Protein AF-A0A7V9ASL1-F1 (afdb_monomer_lite)

Foldseek 3Di:
DDDPVNVVVVVVVVVVVVVVVVVVVVVVVVLVCVCVVVVPVPLVPRPPNPPPPQQCVVPDDDNVVVPDDRDPD

Sequence (73 aa):
VPARRDWSRLSRKWTTRIDERIAELERLKAGLTECIGCGCLSLDRCRLSNPNDRAARLGPGPRYWVGDRPLGG

pLDDT: mean 80.22, std 12.94, range [52.31, 97.81]

Structure (mmCIF, N/CA/C/O backbone):
data_AF-A0A7V9ASL1-F1
#
_entry.id   AF-A0A7V9ASL1-F1
#
loop_
_atom_site.group_PDB
_atom_site.id
_atom_site.type_symbol
_atom_site.label_atom_id
_atom_site.label_alt_id
_atom_site.label_comp_id
_atom_site.label_asym_id
_atom_site.label_entity_id
_atom_site.label_seq_id
_atom_site.pdbx_PDB_ins_code
_atom_site.Cartn_x
_atom_site.Cartn_y
_atom_site.Cartn_z
_atom_site.occupancy
_atom_site.B_iso_or_equiv
_atom_site.auth_seq_id
_atom_site.auth_comp_id
_atom_site.auth_asym_id
_atom_site.auth_atom_id
_atom_site.pdbx_PDB_model_num
ATOM 1 N N . VAL A 1 1 ? 4.898 -4.434 -39.001 1.00 73.12 1 VAL A N 1
ATOM 2 C CA . VAL A 1 1 ? 5.346 -5.198 -37.808 1.00 73.12 1 VAL A CA 1
ATOM 3 C C . VAL A 1 1 ? 5.984 -4.214 -36.832 1.00 73.12 1 VAL A C 1
ATOM 5 O O . VAL A 1 1 ? 6.764 -3.401 -37.318 1.00 73.12 1 VAL A O 1
ATOM 8 N N . PRO A 1 2 ? 5.645 -4.210 -35.526 1.00 68.38 2 PRO A N 1
ATOM 9 C CA . PRO A 1 2 ? 6.227 -3.265 -34.569 1.00 68.38 2 PRO A CA 1
ATOM 10 C C . PRO A 1 2 ? 7.731 -3.507 -34.408 1.00 68.38 2 PRO A C 1
ATOM 12 O O . PRO A 1 2 ? 8.165 -4.653 -34.267 1.00 68.38 2 PRO A O 1
ATOM 15 N N . ALA A 1 3 ? 8.525 -2.440 -34.414 1.00 82.56 3 ALA A N 1
ATOM 16 C CA . ALA A 1 3 ? 9.966 -2.521 -34.205 1.00 82.56 3 ALA A CA 1
ATOM 17 C C . ALA A 1 3 ? 10.301 -2.551 -32.703 1.00 82.56 3 ALA A C 1
ATOM 19 O O . ALA A 1 3 ? 9.479 -2.200 -31.855 1.00 82.56 3 ALA A O 1
ATOM 20 N N . ARG A 1 4 ? 11.544 -2.908 -32.336 1.00 79.88 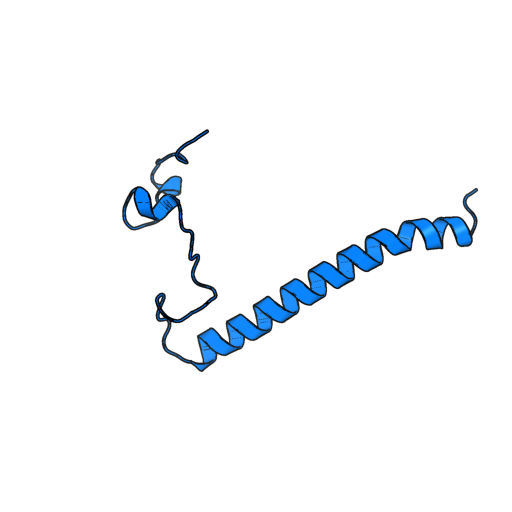4 ARG A N 1
ATOM 21 C CA . ARG A 1 4 ? 11.997 -2.915 -30.924 1.00 79.88 4 ARG A CA 1
ATOM 22 C C . ARG A 1 4 ? 11.696 -1.599 -30.198 1.00 79.88 4 ARG A C 1
ATOM 24 O O . ARG A 1 4 ? 11.315 -1.613 -29.035 1.00 79.88 4 ARG A O 1
ATOM 31 N N . ARG A 1 5 ? 11.819 -0.468 -30.899 1.00 80.31 5 ARG A N 1
ATOM 32 C CA . ARG A 1 5 ? 11.562 0.874 -30.357 1.00 80.31 5 ARG A CA 1
ATOM 33 C C . ARG A 1 5 ? 10.090 1.100 -29.984 1.00 80.31 5 ARG A C 1
ATOM 35 O O . ARG A 1 5 ? 9.828 1.819 -29.019 1.00 80.31 5 ARG A O 1
ATOM 42 N N . ASP A 1 6 ? 9.160 0.463 -30.694 1.00 81.56 6 ASP A N 1
ATOM 43 C CA . ASP A 1 6 ? 7.724 0.523 -30.403 1.00 81.56 6 ASP A CA 1
ATOM 44 C C . ASP A 1 6 ? 7.401 -0.293 -29.150 1.00 81.56 6 ASP A C 1
ATOM 46 O O . ASP A 1 6 ? 6.750 0.209 -28.232 1.00 81.56 6 ASP A O 1
ATOM 50 N N . TRP A 1 7 ? 7.969 -1.497 -29.042 1.00 83.56 7 TRP A N 1
ATOM 51 C CA . TRP A 1 7 ? 7.871 -2.328 -27.839 1.00 83.56 7 TRP A CA 1
ATOM 52 C C . TRP A 1 7 ? 8.465 -1.645 -26.609 1.00 83.56 7 TRP A C 1
ATOM 54 O O . TRP A 1 7 ? 7.816 -1.610 -25.567 1.00 83.56 7 TRP A O 1
ATOM 64 N N . SER A 1 8 ? 9.640 -1.018 -26.734 1.00 81.38 8 SER A N 1
ATOM 65 C CA . SER A 1 8 ? 10.236 -0.243 -25.640 1.00 81.38 8 SER A CA 1
ATOM 66 C C . SER A 1 8 ? 9.373 0.951 -25.226 1.00 81.38 8 SER A C 1
ATOM 68 O O . SER A 1 8 ? 9.405 1.359 -24.070 1.00 81.38 8 SER A O 1
ATOM 70 N N . ARG A 1 9 ? 8.615 1.559 -26.148 1.00 82.62 9 ARG A N 1
ATOM 71 C CA . ARG A 1 9 ? 7.715 2.676 -25.821 1.00 82.62 9 ARG A CA 1
ATOM 72 C C . ARG A 1 9 ? 6.473 2.211 -25.078 1.00 82.62 9 ARG A C 1
ATOM 74 O O . ARG A 1 9 ? 6.064 2.888 -24.139 1.00 82.62 9 ARG A O 1
ATOM 81 N N . LEU A 1 10 ? 5.908 1.080 -25.484 1.00 81.94 10 LEU A N 1
ATOM 82 C CA . LEU A 1 10 ? 4.735 0.492 -24.844 1.00 81.94 10 LEU A CA 1
ATOM 83 C C . LEU A 1 10 ? 5.068 -0.065 -23.455 1.00 81.94 10 LEU A C 1
ATOM 85 O O . LEU A 1 10 ? 4.327 0.191 -22.507 1.00 81.94 10 LEU A O 1
ATOM 89 N N . SER A 1 11 ? 6.210 -0.743 -23.308 1.00 88.19 11 SER A N 1
ATOM 90 C CA . SER A 1 11 ? 6.604 -1.352 -22.036 1.00 88.19 11 SER A CA 1
ATOM 91 C C . SER A 1 11 ? 6.901 -0.326 -20.944 1.00 88.19 11 SER A C 1
ATOM 93 O O . SER A 1 11 ? 6.545 -0.568 -19.796 1.00 88.19 11 SER A O 1
ATOM 95 N N . ARG A 1 12 ? 7.451 0.851 -21.286 1.00 90.44 12 ARG A N 1
ATOM 96 C CA . ARG A 1 12 ? 7.779 1.918 -20.317 1.00 90.44 12 ARG A CA 1
ATOM 97 C C . ARG A 1 12 ? 6.617 2.285 -19.394 1.00 90.44 12 ARG A C 1
ATOM 99 O O . ARG A 1 12 ? 6.811 2.391 -18.191 1.00 90.44 12 ARG A O 1
ATOM 106 N N . LYS A 1 13 ? 5.406 2.446 -19.940 1.00 89.31 13 LYS A N 1
ATOM 107 C CA . LYS A 1 13 ? 4.226 2.806 -19.138 1.00 89.31 13 LYS A CA 1
ATOM 108 C C . LYS A 1 13 ? 3.843 1.696 -18.155 1.00 89.31 13 LYS A C 1
ATOM 110 O O . LYS A 1 13 ? 3.418 1.983 -17.040 1.00 89.31 13 LYS A O 1
ATOM 115 N N . TRP A 1 14 ? 3.968 0.436 -18.569 1.00 91.56 14 TRP A N 1
ATOM 116 C CA . TRP A 1 14 ? 3.694 -0.700 -17.692 1.00 91.56 14 TRP A CA 1
ATOM 117 C C . TRP A 1 14 ? 4.765 -0.859 -16.623 1.00 91.56 14 TRP A C 1
ATOM 119 O O . TRP A 1 14 ? 4.404 -1.080 -15.474 1.00 91.56 14 TRP A O 1
ATOM 129 N N . THR A 1 15 ? 6.039 -0.669 -16.969 1.00 94.50 15 THR A N 1
ATOM 130 C CA . THR A 1 15 ? 7.145 -0.662 -16.005 1.00 94.50 15 THR A CA 1
ATOM 131 C C . THR A 1 15 ? 6.901 0.365 -14.905 1.00 94.50 15 THR A C 1
ATOM 133 O O . THR A 1 15 ? 6.842 -0.022 -13.746 1.00 94.50 15 THR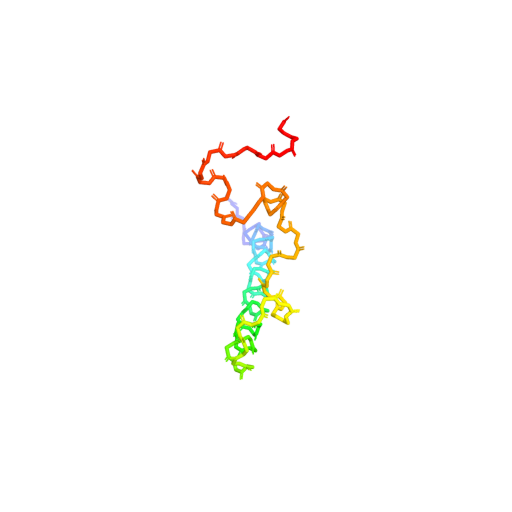 A O 1
ATOM 136 N N . THR A 1 16 ? 6.602 1.623 -15.251 1.00 95.50 16 THR A N 1
ATOM 137 C CA . THR A 1 16 ? 6.296 2.658 -14.247 1.00 95.50 16 THR A CA 1
ATOM 138 C C . THR A 1 16 ? 5.150 2.251 -13.318 1.00 95.50 16 THR A C 1
ATOM 140 O O . THR A 1 16 ? 5.266 2.378 -12.105 1.00 95.50 16 THR A O 1
ATOM 143 N N . ARG A 1 17 ? 4.061 1.695 -13.862 1.00 95.50 17 ARG A N 1
ATOM 144 C CA . ARG A 1 17 ? 2.923 1.240 -13.047 1.00 95.50 17 ARG A CA 1
ATOM 145 C C . ARG A 1 17 ? 3.281 0.061 -12.132 1.00 95.50 17 ARG A C 1
ATOM 147 O O . ARG A 1 17 ? 2.735 -0.052 -11.036 1.00 95.50 17 ARG A O 1
ATOM 154 N N . ILE A 1 18 ? 4.142 -0.844 -12.593 1.00 96.75 18 ILE A N 1
ATOM 155 C CA . ILE A 1 18 ? 4.632 -1.969 -11.789 1.00 96.75 18 ILE A CA 1
ATOM 156 C C . ILE A 1 18 ? 5.481 -1.435 -10.634 1.00 96.75 18 ILE A C 1
ATOM 158 O O . ILE A 1 18 ? 5.233 -1.816 -9.492 1.00 96.75 18 ILE A O 1
ATOM 162 N N . ASP A 1 19 ? 6.399 -0.510 -10.909 1.00 97.81 19 ASP A N 1
ATOM 163 C CA . ASP A 1 19 ? 7.271 0.093 -9.898 1.00 97.81 19 ASP A CA 1
ATOM 164 C C . ASP A 1 19 ? 6.460 0.847 -8.832 1.00 97.81 19 ASP A C 1
ATOM 166 O O . ASP A 1 19 ? 6.688 0.678 -7.633 1.00 97.81 19 ASP A O 1
ATOM 170 N N . GLU A 1 20 ? 5.442 1.609 -9.244 1.00 97.44 20 GLU A N 1
ATOM 171 C CA . GLU A 1 20 ? 4.507 2.278 -8.328 1.00 97.44 20 GLU A CA 1
ATOM 172 C C . GLU A 1 20 ? 3.805 1.281 -7.397 1.00 97.44 20 GLU A C 1
ATOM 174 O O . GLU A 1 20 ? 3.693 1.519 -6.188 1.00 97.44 20 GLU A O 1
ATOM 179 N N . ARG A 1 21 ? 3.355 0.145 -7.945 1.00 97.50 21 ARG A N 1
ATOM 180 C CA . ARG A 1 21 ? 2.660 -0.885 -7.168 1.00 97.50 21 ARG A CA 1
ATOM 181 C C . ARG A 1 21 ? 3.600 -1.620 -6.217 1.00 97.50 21 ARG A C 1
ATOM 183 O O . ARG A 1 21 ? 3.195 -1.915 -5.095 1.00 97.50 21 ARG A O 1
ATOM 190 N N . ILE A 1 22 ? 4.834 -1.895 -6.633 1.00 97.81 22 ILE A N 1
ATOM 191 C CA . ILE A 1 22 ? 5.864 -2.477 -5.762 1.00 97.81 22 ILE A CA 1
ATOM 192 C C . ILE A 1 22 ? 6.122 -1.540 -4.584 1.00 97.81 22 ILE A C 1
ATOM 194 O O . ILE A 1 22 ? 6.005 -1.969 -3.438 1.00 97.81 22 ILE A O 1
ATOM 198 N N . ALA A 1 23 ? 6.355 -0.252 -4.847 1.00 96.75 23 ALA A N 1
ATOM 199 C CA . ALA A 1 23 ? 6.619 0.726 -3.797 1.00 96.75 23 ALA A CA 1
ATOM 200 C C . ALA A 1 23 ? 5.451 0.845 -2.798 1.00 96.75 23 ALA A C 1
ATOM 202 O O . ALA A 1 23 ? 5.657 1.039 -1.600 1.00 96.75 23 ALA A O 1
ATOM 203 N N . GLU A 1 24 ? 4.206 0.729 -3.266 1.00 94.38 24 GLU A N 1
ATOM 204 C CA . GLU A 1 24 ? 3.028 0.685 -2.394 1.00 94.38 24 GLU A CA 1
ATOM 205 C C . GLU A 1 24 ? 3.007 -0.561 -1.501 1.00 94.38 24 GLU A C 1
ATOM 207 O O . GLU A 1 24 ? 2.789 -0.450 -0.292 1.00 94.38 24 GLU A O 1
ATOM 212 N N . LEU A 1 25 ? 3.275 -1.736 -2.074 1.00 95.62 25 LEU A N 1
ATOM 213 C CA . LEU A 1 25 ? 3.315 -2.996 -1.333 1.00 95.62 25 LEU A CA 1
ATOM 214 C C . LEU A 1 25 ? 4.465 -3.034 -0.320 1.00 95.62 25 LEU A C 1
ATOM 216 O O . LEU A 1 25 ? 4.290 -3.555 0.780 1.00 95.62 25 LEU A O 1
ATOM 220 N N . GLU A 1 26 ? 5.616 -2.449 -0.644 1.00 95.12 26 GLU A N 1
ATOM 221 C CA . GLU A 1 26 ? 6.746 -2.320 0.280 1.00 95.12 26 GLU A CA 1
ATOM 222 C C . GLU A 1 26 ? 6.404 -1.431 1.478 1.00 95.12 26 GLU A C 1
ATOM 224 O O . GLU A 1 26 ? 6.662 -1.817 2.621 1.00 95.12 26 GLU A O 1
ATOM 229 N N . ARG A 1 27 ? 5.747 -0.285 1.244 1.00 87.81 27 ARG A N 1
ATOM 230 C CA . ARG A 1 27 ? 5.248 0.576 2.331 1.00 87.81 27 ARG A CA 1
ATOM 231 C C . ARG A 1 27 ? 4.242 -0.158 3.215 1.00 87.81 27 ARG A C 1
ATOM 233 O O . ARG A 1 27 ? 4.326 -0.062 4.438 1.00 87.81 27 ARG A O 1
ATOM 240 N N . LEU A 1 28 ? 3.320 -0.911 2.612 1.00 86.31 28 LEU A N 1
ATOM 241 C CA . LEU A 1 28 ? 2.344 -1.711 3.352 1.00 86.31 28 LEU A CA 1
ATOM 242 C C . LEU A 1 28 ? 3.031 -2.784 4.206 1.00 86.31 28 LEU A C 1
ATOM 244 O O . LEU A 1 28 ? 2.711 -2.928 5.383 1.00 86.31 28 LEU A O 1
ATOM 248 N N . LYS A 1 29 ? 4.002 -3.504 3.635 1.00 86.62 29 LYS A N 1
ATOM 249 C CA . LYS A 1 29 ? 4.784 -4.521 4.347 1.00 86.62 29 LYS A CA 1
ATOM 250 C C . LYS A 1 29 ? 5.518 -3.923 5.548 1.00 86.62 29 LYS A C 1
ATOM 252 O O . LYS A 1 29 ? 5.450 -4.496 6.631 1.00 86.62 29 LYS A O 1
ATOM 257 N N . ALA A 1 30 ? 6.174 -2.775 5.376 1.00 84.06 30 ALA A N 1
ATOM 258 C CA . ALA A 1 30 ? 6.859 -2.087 6.470 1.00 84.06 30 ALA A CA 1
ATOM 259 C C . ALA A 1 30 ? 5.884 -1.687 7.593 1.00 84.06 30 ALA A C 1
ATOM 261 O O . ALA A 1 30 ? 6.148 -1.972 8.761 1.00 84.06 30 ALA A O 1
ATOM 262 N N . GLY A 1 31 ? 4.726 -1.117 7.238 1.00 78.19 31 GLY A N 1
ATOM 263 C CA . GLY A 1 31 ? 3.687 -0.756 8.207 1.00 78.19 31 GLY A CA 1
ATOM 264 C C . GLY A 1 31 ? 3.090 -1.959 8.947 1.00 78.19 31 GLY A C 1
ATOM 265 O O . GLY A 1 31 ? 2.807 -1.868 10.139 1.00 78.19 31 GLY A O 1
ATOM 266 N N . LEU A 1 32 ? 2.941 -3.111 8.281 1.00 79.06 32 LEU A N 1
ATOM 267 C CA . LEU A 1 32 ? 2.499 -4.353 8.926 1.00 79.06 32 LEU A CA 1
ATOM 268 C C . LEU A 1 32 ? 3.521 -4.855 9.950 1.00 79.06 32 LEU A C 1
ATOM 270 O O . LEU A 1 32 ? 3.134 -5.211 11.062 1.00 79.06 32 LEU A O 1
ATOM 274 N N . THR A 1 33 ? 4.813 -4.851 9.609 1.00 73.62 33 THR A N 1
ATOM 275 C CA . THR A 1 33 ? 5.881 -5.229 10.547 1.00 73.62 33 THR A CA 1
ATOM 276 C C . THR A 1 33 ? 5.887 -4.324 11.778 1.00 73.62 33 THR A C 1
ATOM 278 O O . THR A 1 33 ? 6.029 -4.822 12.892 1.00 73.62 33 THR A O 1
ATOM 281 N N . GLU A 1 34 ? 5.679 -3.018 11.603 1.00 70.00 34 GLU A N 1
ATOM 282 C CA . GLU A 1 34 ? 5.567 -2.067 12.714 1.00 70.00 34 GLU A CA 1
ATOM 283 C C . GLU A 1 34 ? 4.329 -2.342 13.587 1.00 70.00 34 GLU A C 1
ATOM 285 O O . GLU A 1 34 ? 4.459 -2.439 14.807 1.00 70.00 34 GLU A O 1
ATOM 290 N N . CYS A 1 35 ? 3.142 -2.540 12.995 1.00 67.31 35 CYS A N 1
ATOM 291 C CA . CYS A 1 35 ? 1.924 -2.813 13.772 1.00 67.31 35 CYS A CA 1
ATOM 292 C C . CYS A 1 35 ? 1.981 -4.164 14.513 1.00 67.31 35 CYS A C 1
ATOM 294 O O . CYS A 1 35 ? 1.461 -4.259 15.626 1.00 67.31 35 CYS A O 1
ATOM 296 N N . ILE A 1 36 ? 2.628 -5.189 13.945 1.00 69.44 36 ILE A N 1
ATOM 297 C CA . ILE A 1 36 ? 2.851 -6.475 14.628 1.00 69.44 36 ILE A CA 1
ATOM 298 C C . ILE A 1 36 ? 3.912 -6.320 15.730 1.00 69.44 36 ILE A C 1
ATOM 300 O O . ILE A 1 36 ? 3.698 -6.776 16.851 1.00 69.44 36 ILE A O 1
ATOM 304 N N . GLY A 1 37 ? 5.033 -5.648 15.443 1.00 64.38 37 GLY A N 1
ATOM 305 C CA . GLY A 1 37 ? 6.161 -5.481 16.369 1.00 64.38 37 GLY A CA 1
ATOM 306 C C . GLY A 1 37 ? 5.881 -4.548 17.552 1.00 64.38 37 GLY A C 1
ATOM 307 O O . GLY A 1 37 ? 6.399 -4.770 18.642 1.00 64.38 37 GLY A O 1
ATOM 308 N N . CYS A 1 38 ? 5.020 -3.543 17.377 1.00 64.56 38 CYS A N 1
ATOM 309 C CA . CYS A 1 38 ? 4.527 -2.694 18.465 1.00 64.56 38 CYS A CA 1
ATOM 310 C C . CYS A 1 38 ? 3.630 -3.476 19.447 1.00 64.56 38 CYS A C 1
ATOM 312 O O . CYS A 1 38 ? 3.431 -3.039 20.579 1.00 64.56 38 CYS A O 1
ATOM 314 N N . GLY A 1 39 ? 3.071 -4.620 19.029 1.00 56.50 39 GLY A N 1
ATOM 315 C CA . GLY A 1 39 ? 2.296 -5.528 19.881 1.00 56.50 39 GLY A CA 1
ATOM 316 C C . GLY A 1 39 ? 0.985 -4.956 20.430 1.00 56.50 39 GLY A C 1
AT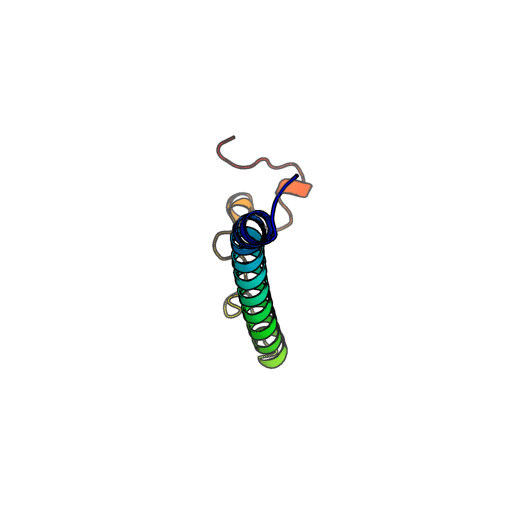OM 317 O O . GLY A 1 39 ? 0.266 -5.653 21.137 1.00 56.50 39 GLY A O 1
ATOM 318 N N . CYS A 1 40 ? 0.647 -3.702 20.121 1.00 60.44 40 CYS A N 1
ATOM 319 C CA . CYS A 1 40 ? -0.472 -3.028 20.761 1.00 60.44 40 CYS A CA 1
ATOM 320 C C . CYS A 1 40 ? -1.832 -3.391 20.151 1.00 60.44 40 CYS A C 1
ATOM 322 O O . CYS A 1 40 ? -2.830 -3.233 20.846 1.00 60.44 40 CYS A O 1
ATOM 324 N N . LEU A 1 41 ? -1.892 -3.827 18.875 1.00 54.50 41 LEU A N 1
ATOM 325 C CA . LEU A 1 41 ? -3.145 -4.039 18.109 1.00 54.50 41 LEU A CA 1
ATOM 326 C C . LEU A 1 41 ? -4.184 -2.917 18.338 1.00 54.50 41 LEU A C 1
ATOM 328 O O . LEU A 1 41 ? -5.395 -3.097 18.233 1.00 54.50 41 LEU A O 1
ATOM 332 N N . SER A 1 42 ? -3.673 -1.737 18.674 1.00 57.34 42 SER A N 1
ATOM 333 C CA . SER A 1 42 ? -4.403 -0.615 19.233 1.00 57.34 42 SER A CA 1
ATOM 334 C C . SER A 1 42 ? -4.841 0.200 18.023 1.00 57.34 42 SER A C 1
ATOM 336 O O . SER A 1 42 ? -4.005 0.796 17.336 1.00 57.34 42 SER A O 1
ATOM 338 N N . LEU A 1 43 ? -6.133 0.142 17.690 1.00 56.28 43 LEU A N 1
ATOM 339 C CA . LEU A 1 43 ? -6.722 0.794 16.508 1.00 56.28 43 LEU A CA 1
ATOM 340 C C . LEU A 1 43 ? -6.501 2.318 16.479 1.00 56.28 43 LEU A C 1
ATOM 342 O O . LEU A 1 43 ? -6.541 2.919 15.409 1.00 56.28 43 LEU A O 1
ATOM 346 N N . ASP A 1 44 ? -6.244 2.918 17.639 1.00 56.75 44 ASP A N 1
ATOM 347 C CA . ASP A 1 44 ? -5.856 4.313 17.874 1.00 56.75 44 ASP A CA 1
ATOM 348 C C . ASP A 1 44 ? -4.407 4.632 17.469 1.00 56.75 44 ASP A C 1
ATOM 350 O O . ASP A 1 44 ? -4.101 5.783 17.166 1.00 56.75 44 ASP A O 1
ATOM 354 N N . ARG A 1 45 ? -3.510 3.635 17.439 1.00 56.59 45 ARG A N 1
ATOM 355 C CA . ARG A 1 45 ? -2.076 3.824 17.140 1.00 56.59 45 ARG A CA 1
ATOM 356 C C . ARG A 1 45 ? -1.637 3.244 15.798 1.00 56.59 45 ARG A C 1
ATOM 358 O O . ARG A 1 45 ? -0.703 3.771 15.194 1.00 56.59 45 ARG A O 1
ATOM 365 N N . CYS A 1 46 ? -2.277 2.182 15.306 1.00 61.12 46 CYS A N 1
ATOM 366 C CA . CYS A 1 46 ? -1.875 1.568 14.039 1.00 61.12 46 CYS A CA 1
ATOM 367 C C . CYS A 1 46 ? -2.331 2.434 12.849 1.00 61.12 46 CYS A C 1
ATOM 369 O O . CYS A 1 46 ? -3.522 2.546 12.574 1.00 61.12 46 CYS A O 1
ATOM 371 N N . ARG A 1 47 ? -1.383 2.997 12.082 1.00 60.22 47 ARG A N 1
ATOM 372 C CA . ARG A 1 47 ? -1.656 3.771 10.844 1.00 60.22 47 ARG A CA 1
ATOM 373 C C . ARG A 1 47 ? -2.346 2.968 9.734 1.00 60.22 47 ARG A C 1
ATOM 375 O O . ARG A 1 47 ? -2.800 3.547 8.754 1.00 60.22 47 ARG A O 1
ATOM 382 N N . LEU A 1 48 ? -2.386 1.646 9.877 1.00 64.06 48 LEU A N 1
ATOM 383 C CA . LEU A 1 48 ? -3.106 0.716 9.004 1.00 64.06 48 LEU A CA 1
ATOM 384 C C . LEU A 1 48 ? -4.610 0.657 9.326 1.00 64.06 48 LEU A C 1
ATOM 386 O O . LEU A 1 48 ? -5.380 0.083 8.558 1.00 64.06 48 LEU A O 1
ATOM 390 N N . SER A 1 49 ? -5.026 1.241 10.454 1.00 66.62 49 SER A N 1
ATOM 391 C CA . SER A 1 49 ? -6.428 1.433 10.818 1.00 66.62 49 SER A CA 1
ATOM 392 C C . SER A 1 49 ? -7.099 2.320 9.775 1.00 66.62 49 SER A C 1
ATOM 394 O O . SER A 1 49 ? -6.545 3.357 9.431 1.00 66.62 49 SER A O 1
ATOM 396 N N . ASN A 1 50 ?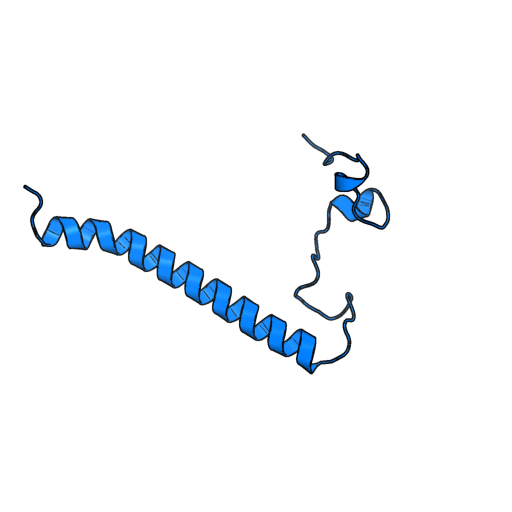 -8.257 1.897 9.258 1.00 72.06 50 ASN A N 1
ATOM 397 C CA . ASN A 1 50 ? -9.070 2.598 8.260 1.00 72.06 50 ASN A CA 1
ATOM 398 C C . ASN A 1 50 ? -9.570 3.937 8.841 1.00 72.06 50 ASN A C 1
ATOM 400 O O . ASN A 1 50 ? -10.653 3.977 9.428 1.00 72.06 50 ASN A O 1
ATOM 404 N N . PRO A 1 51 ? -8.818 5.048 8.708 1.00 70.69 51 PRO A N 1
ATOM 405 C CA . PRO A 1 51 ? -9.048 6.233 9.535 1.00 70.69 51 PRO A CA 1
ATOM 406 C C . PRO A 1 51 ? -10.280 7.015 9.068 1.00 70.69 51 PRO A C 1
ATOM 408 O O . PRO A 1 51 ? -10.813 7.853 9.784 1.00 70.69 51 PRO A O 1
ATOM 411 N N . ASN A 1 52 ? -10.747 6.713 7.857 1.00 77.06 52 ASN A N 1
ATOM 412 C CA . ASN A 1 52 ? -11.910 7.308 7.227 1.00 77.06 52 ASN A CA 1
ATOM 413 C C . ASN A 1 52 ? -13.017 6.268 7.059 1.00 77.06 52 ASN A C 1
ATOM 415 O O . ASN A 1 52 ? -13.694 6.269 6.026 1.00 77.06 52 ASN A O 1
ATOM 419 N N . ASP A 1 53 ? -13.182 5.365 8.031 1.00 82.06 53 ASP A N 1
ATOM 420 C CA . ASP A 1 53 ? -14.253 4.378 7.998 1.00 82.06 53 ASP A CA 1
ATOM 421 C C . ASP A 1 53 ? -15.625 5.068 7.958 1.00 82.06 53 ASP A C 1
ATOM 423 O O . ASP A 1 53 ? -16.217 5.456 8.965 1.00 82.06 53 ASP A O 1
ATOM 427 N N . ARG A 1 54 ? -16.145 5.236 6.740 1.00 87.06 54 ARG A N 1
ATOM 428 C CA . ARG A 1 54 ? -17.449 5.850 6.484 1.00 87.06 54 ARG A CA 1
ATOM 429 C C . ARG A 1 54 ? -18.583 4.987 7.023 1.00 87.06 54 ARG A C 1
ATOM 431 O O . ARG A 1 54 ? -19.637 5.537 7.340 1.00 87.06 54 ARG A O 1
ATOM 438 N N . ALA A 1 55 ? -18.370 3.674 7.096 1.00 87.81 55 ALA A N 1
ATOM 439 C CA . ALA A 1 55 ? -19.361 2.719 7.554 1.00 87.81 55 ALA A CA 1
ATOM 440 C C . ALA A 1 55 ? -19.560 2.835 9.070 1.00 87.81 55 ALA A C 1
ATOM 442 O O . ALA A 1 55 ? -20.691 2.729 9.527 1.00 87.81 55 ALA A O 1
ATOM 443 N N . ALA A 1 56 ? -18.515 3.184 9.830 1.00 86.38 56 ALA A N 1
ATOM 444 C CA . ALA A 1 56 ? -18.594 3.394 11.280 1.00 86.38 56 ALA A CA 1
ATOM 445 C C . ALA A 1 56 ? -19.641 4.444 11.705 1.00 86.38 56 ALA A C 1
ATOM 447 O O . ALA A 1 56 ? -20.177 4.372 12.810 1.00 86.38 56 ALA A O 1
ATOM 448 N N . ARG A 1 57 ? -20.009 5.385 10.819 1.00 88.81 57 ARG A N 1
ATOM 449 C CA . ARG A 1 57 ? -21.112 6.339 11.065 1.00 88.81 57 ARG A CA 1
ATOM 450 C C . ARG A 1 57 ? -22.474 5.669 11.248 1.00 88.81 57 ARG A C 1
ATOM 452 O O . ARG A 1 57 ? -23.382 6.291 11.784 1.00 88.81 57 ARG A O 1
ATOM 459 N N . LEU A 1 58 ? -22.623 4.437 10.776 1.00 89.25 58 LEU A N 1
ATOM 460 C CA . LEU A 1 58 ? -23.852 3.651 10.854 1.00 89.25 58 LEU A CA 1
ATOM 461 C C . LEU A 1 58 ? -23.867 2.735 12.094 1.00 89.25 58 LEU A C 1
ATOM 463 O O . LEU A 1 58 ? -24.836 2.019 12.324 1.00 89.25 58 LEU A O 1
ATOM 467 N N . GLY A 1 59 ? -22.810 2.773 12.910 1.00 88.25 59 GLY A N 1
ATOM 468 C CA . GLY A 1 59 ? -22.663 1.998 14.138 1.00 88.25 59 GLY A CA 1
ATOM 469 C C . GLY A 1 59 ? -21.455 1.055 14.103 1.00 88.25 59 GLY A C 1
ATOM 470 O O . GLY A 1 59 ? -20.727 1.001 13.110 1.00 88.25 59 GLY A O 1
ATOM 471 N N . PRO A 1 60 ? -21.229 0.286 15.181 1.00 86.31 60 PRO A N 1
ATOM 472 C CA . PRO A 1 60 ? -20.152 -0.697 15.233 1.00 86.31 60 PRO A CA 1
ATOM 473 C C . PRO A 1 60 ? -20.443 -1.914 14.336 1.00 86.31 60 PRO A C 1
ATOM 475 O O . PRO A 1 60 ? -21.600 -2.237 14.046 1.00 86.31 60 PRO A O 1
ATOM 478 N N . GLY A 1 61 ? -19.380 -2.625 13.948 1.00 85.75 61 GLY A N 1
ATOM 479 C CA . GLY A 1 61 ? -19.453 -3.876 13.185 1.00 85.75 61 GLY A CA 1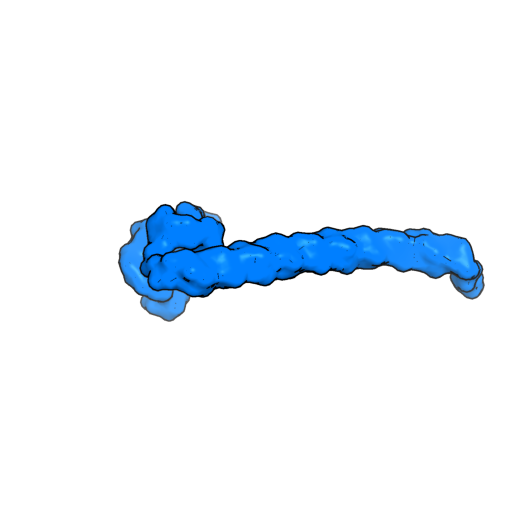
ATOM 480 C C . GLY A 1 61 ? -19.477 -3.701 11.657 1.00 85.75 61 GLY A C 1
ATOM 481 O O . GLY A 1 61 ? -19.326 -2.591 11.149 1.00 85.75 61 GLY A O 1
ATOM 482 N N . PRO A 1 62 ? -19.643 -4.797 10.890 1.00 87.00 62 PRO A N 1
ATOM 483 C CA . PRO A 1 62 ? -19.525 -4.799 9.430 1.00 87.00 62 PRO A CA 1
ATOM 484 C C . PRO A 1 62 ? -20.797 -4.263 8.754 1.00 87.00 62 PRO A C 1
ATOM 486 O O . PRO A 1 62 ? -21.556 -5.016 8.145 1.00 87.00 62 PRO A O 1
ATOM 489 N N . ARG A 1 63 ? -21.036 -2.952 8.859 1.00 91.75 63 ARG A N 1
ATOM 490 C CA . ARG A 1 63 ? -22.308 -2.284 8.510 1.00 91.75 63 ARG A CA 1
ATOM 491 C C . ARG A 1 63 ? -22.858 -2.620 7.122 1.00 91.75 63 ARG A C 1
ATOM 493 O O . ARG A 1 63 ? -24.042 -2.905 6.987 1.00 91.75 63 ARG A O 1
ATOM 500 N N . TYR A 1 64 ? -21.999 -2.686 6.107 1.00 90.44 64 TYR A N 1
ATOM 501 C CA . TYR A 1 64 ? -22.429 -3.026 4.744 1.00 90.44 64 TYR A CA 1
ATOM 502 C C . TYR A 1 64 ? -22.740 -4.513 4.537 1.00 90.44 64 TYR A C 1
ATOM 504 O O . TYR A 1 64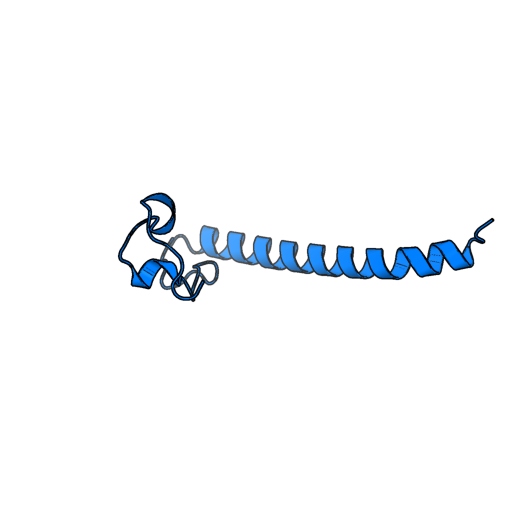 ? -23.499 -4.852 3.635 1.00 90.44 64 TYR A O 1
ATOM 512 N N . TRP A 1 65 ? -22.196 -5.407 5.368 1.00 89.56 65 TRP A N 1
ATOM 513 C CA . TRP A 1 65 ? -22.580 -6.821 5.351 1.00 89.56 65 TRP A CA 1
ATOM 514 C C . TRP A 1 65 ? -23.962 -6.992 5.975 1.00 89.56 65 TRP A C 1
ATOM 516 O O . TRP A 1 65 ? -24.816 -7.678 5.421 1.00 89.56 65 TRP A O 1
ATOM 526 N N . VAL A 1 66 ? -24.208 -6.333 7.111 1.00 91.00 66 VAL A N 1
ATOM 527 C CA . VAL A 1 66 ? -25.491 -6.426 7.827 1.00 91.00 66 VAL A CA 1
ATOM 528 C C . VAL A 1 66 ? -26.631 -5.636 7.169 1.00 91.00 66 VAL A C 1
ATOM 530 O O . VAL A 1 66 ? -27.733 -5.610 7.706 1.00 91.00 66 VAL A O 1
ATOM 533 N N . GLY A 1 67 ? -26.404 -5.064 5.981 1.00 88.44 67 GLY A N 1
ATOM 534 C CA . GLY A 1 67 ? -27.455 -4.538 5.106 1.00 88.44 67 GLY A CA 1
ATOM 535 C C . GLY A 1 67 ? -27.512 -3.017 4.980 1.00 88.44 67 GLY A C 1
ATOM 536 O O . GLY A 1 67 ? -28.320 -2.515 4.195 1.00 88.44 67 GLY A O 1
ATOM 537 N N . ASP A 1 68 ? -26.657 -2.271 5.684 1.00 89.25 68 ASP A N 1
ATOM 538 C CA . ASP A 1 68 ? -26.606 -0.824 5.500 1.00 89.25 68 ASP A CA 1
ATOM 539 C C . ASP A 1 68 ? -25.994 -0.460 4.141 1.00 89.25 68 ASP A C 1
ATOM 541 O O . ASP A 1 68 ? -25.148 -1.171 3.595 1.00 89.25 68 ASP A O 1
ATOM 545 N N . ARG A 1 69 ? -26.383 0.694 3.596 1.00 86.88 69 ARG A N 1
ATOM 546 C CA . ARG A 1 69 ? -25.876 1.194 2.312 1.00 86.88 69 ARG A CA 1
ATOM 547 C C . ARG A 1 69 ? -24.949 2.395 2.515 1.00 86.88 69 ARG A C 1
ATOM 549 O O . ARG A 1 69 ? -25.128 3.144 3.478 1.00 86.88 69 ARG A O 1
ATOM 556 N N . PRO A 1 70 ? -23.979 2.625 1.609 1.00 82.62 70 PRO A N 1
ATOM 557 C CA . PRO A 1 70 ? -23.158 3.827 1.647 1.00 82.62 70 PRO A CA 1
ATOM 558 C C . PRO A 1 70 ? -24.036 5.080 1.577 1.00 82.62 70 PRO A C 1
ATOM 560 O O . PRO A 1 70 ? -24.915 5.187 0.723 1.00 82.62 70 PRO A O 1
ATOM 563 N N . LEU A 1 71 ? -23.782 6.042 2.464 1.00 68.44 71 LEU A N 1
ATOM 564 C CA . LEU A 1 71 ? -24.443 7.343 2.412 1.00 68.44 71 LEU A CA 1
ATOM 565 C C . LEU A 1 71 ? -23.927 8.106 1.180 1.00 68.44 71 LEU A C 1
ATOM 567 O O . LEU A 1 71 ? -22.746 8.458 1.139 1.00 68.44 71 LEU A O 1
ATOM 571 N N . GLY A 1 72 ? -24.803 8.342 0.199 1.00 65.62 72 GLY A N 1
ATOM 572 C CA . GLY A 1 72 ? -24.504 9.103 -1.023 1.00 65.62 72 GLY A CA 1
ATOM 573 C C . GLY A 1 72 ? -24.261 8.264 -2.282 1.00 65.62 72 GLY A C 1
ATOM 574 O O . GLY A 1 72 ? -23.347 8.584 -3.038 1.00 65.62 72 GLY A O 1
ATOM 575 N N . GLY A 1 73 ? -25.035 7.191 -2.476 1.00 52.31 73 GLY A N 1
ATOM 576 C CA . GLY A 1 73 ? -25.177 6.566 -3.797 1.00 52.31 73 GLY A CA 1
ATOM 577 C C . GLY A 1 73 ? -25.870 7.485 -4.795 1.00 52.31 73 GLY A C 1
ATOM 578 O O . GLY A 1 73 ? -26.737 8.268 -4.347 1.00 52.31 73 GLY A O 1
#

Radius of gyration: 20.37 Å; chains: 1; bounding box: 40×16×59 Å

Secondary structure (DSSP, 8-state):
---HHHHHHHHHHHHHHHHHHHHHHHHHHHHHHHHHHT----TTT-TTS-TT-SGGGG-SS-TTTTT---TT-